Protein AF-A0A383A344-F1 (afdb_monomer_lite)

Secondary structure (DSSP, 8-state):
---SSSPPPPHHHHHHTT--SS--TTHHHHHHHHHHHHH--

Foldseek 3Di:
DPDPDDDQDDPVVCVVVVHPSDDDPCNVVVVVVVVVVVVVD

pLDDT: mean 78.77, std 10.03, range [48.56, 90.0]

Radius of gyration: 14.03 Å; chains: 1; bounding box: 27×24×39 Å

Structure (mmCIF, N/CA/C/O backbone):
data_AF-A0A383A344-F1
#
_entry.id   AF-A0A383A344-F1
#
loop_
_atom_site.group_PDB
_atom_site.id
_atom_site.type_symbol
_atom_site.label_atom_id
_atom_site.label_alt_id
_atom_site.label_comp_id
_atom_site.label_asym_id
_atom_site.label_entity_id
_atom_site.label_seq_id
_atom_site.pdbx_PDB_ins_code
_atom_site.Cartn_x
_atom_site.Cartn_y
_atom_site.Cartn_z
_atom_site.occupancy
_atom_site.B_iso_or_equiv
_atom_site.auth_seq_id
_atom_site.auth_comp_id
_atom_site.auth_asym_id
_atom_site.auth_atom_id
_atom_site.pdbx_PDB_model_num
ATOM 1 N N . MET A 1 1 ? 17.104 11.537 -15.897 1.00 48.56 1 MET A N 1
ATOM 2 C CA . MET A 1 1 ? 16.636 10.145 -16.047 1.00 48.56 1 MET A CA 1
ATOM 3 C C . MET A 1 1 ? 15.138 10.157 -15.801 1.00 48.56 1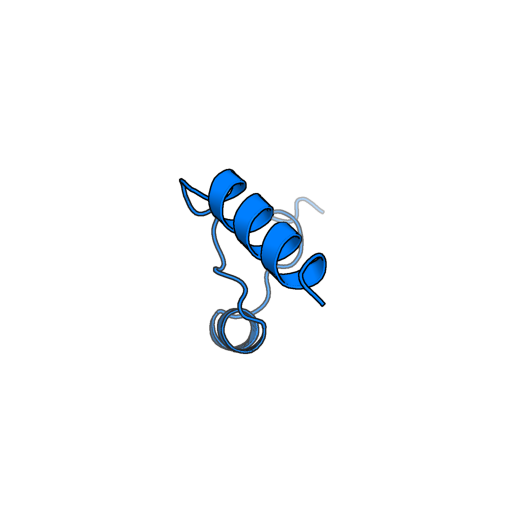 MET A C 1
ATOM 5 O O . MET A 1 1 ? 14.736 10.385 -14.671 1.00 48.56 1 MET A O 1
ATOM 9 N N . ALA A 1 2 ? 14.327 10.036 -16.852 1.00 54.69 2 ALA A N 1
ATOM 10 C CA . ALA A 1 2 ? 12.892 9.814 -16.703 1.00 54.69 2 ALA A CA 1
ATOM 11 C C . ALA A 1 2 ? 12.706 8.315 -16.430 1.00 54.69 2 ALA A C 1
ATOM 13 O O . ALA A 1 2 ? 12.625 7.523 -17.360 1.00 54.69 2 ALA A O 1
ATOM 14 N N . GLY A 1 3 ? 12.831 7.917 -15.164 1.00 59.47 3 GLY A N 1
ATOM 15 C CA . GLY A 1 3 ? 12.532 6.553 -14.734 1.00 59.47 3 GLY A CA 1
ATOM 16 C C . GLY A 1 3 ? 11.041 6.447 -14.448 1.00 59.47 3 GLY A C 1
ATOM 17 O O . GLY A 1 3 ? 10.489 7.362 -13.839 1.00 59.47 3 GLY A O 1
ATOM 18 N N . ASP A 1 4 ? 10.420 5.353 -14.881 1.00 69.12 4 ASP A N 1
ATOM 19 C CA . ASP A 1 4 ? 8.977 5.043 -14.853 1.00 69.12 4 ASP A CA 1
ATOM 20 C C . ASP A 1 4 ? 8.358 4.920 -13.434 1.00 69.12 4 ASP A C 1
ATOM 22 O O . ASP A 1 4 ? 7.357 4.247 -13.212 1.00 69.12 4 ASP A O 1
ATOM 26 N N . GLY A 1 5 ? 8.957 5.573 -12.438 1.00 67.94 5 GLY A N 1
ATOM 27 C CA . GLY A 1 5 ? 8.575 5.513 -11.035 1.00 67.94 5 GLY A CA 1
ATOM 28 C C . GLY A 1 5 ? 9.599 4.784 -10.159 1.00 67.94 5 GLY A C 1
ATOM 29 O O . GLY A 1 5 ? 10.698 4.442 -10.608 1.00 67.94 5 GLY A O 1
ATOM 30 N N . PRO A 1 6 ? 9.277 4.599 -8.868 1.00 75.88 6 PRO A N 1
ATOM 31 C CA . PRO A 1 6 ? 10.119 3.852 -7.942 1.00 75.88 6 PRO A CA 1
ATOM 32 C C . PRO A 1 6 ? 10.306 2.402 -8.406 1.00 75.88 6 PRO A C 1
ATOM 34 O O . PRO A 1 6 ? 9.440 1.825 -9.062 1.00 75.88 6 PRO A O 1
ATOM 37 N N . PHE A 1 7 ? 11.436 1.800 -8.030 1.00 79.06 7 PHE A N 1
ATOM 38 C CA . PHE A 1 7 ? 11.726 0.396 -8.317 1.00 79.06 7 PHE A CA 1
ATOM 39 C C . PHE A 1 7 ? 10.601 -0.512 -7.790 1.00 79.06 7 PHE A C 1
ATOM 41 O O . PHE A 1 7 ? 10.328 -0.536 -6.588 1.00 79.06 7 PHE A O 1
ATOM 48 N N . LYS A 1 8 ? 9.963 -1.270 -8.690 1.00 76.50 8 LYS A N 1
ATOM 49 C CA . LYS A 1 8 ? 8.988 -2.312 -8.353 1.00 76.50 8 LYS A CA 1
ATOM 50 C C . LYS A 1 8 ? 9.683 -3.672 -8.449 1.00 76.50 8 LYS A C 1
ATOM 52 O O . LYS A 1 8 ? 10.189 -4.029 -9.509 1.00 76.50 8 LYS A O 1
ATOM 57 N N . ALA A 1 9 ? 9.732 -4.407 -7.338 1.00 82.31 9 ALA A N 1
ATOM 58 C CA . ALA A 1 9 ? 10.265 -5.768 -7.314 1.00 82.31 9 ALA A CA 1
ATOM 59 C C . ALA A 1 9 ? 9.400 -6.723 -8.159 1.00 82.31 9 ALA A C 1
ATOM 61 O O . ALA A 1 9 ? 8.216 -6.461 -8.369 1.00 82.31 9 ALA A O 1
ATOM 62 N N . SER A 1 10 ? 9.983 -7.835 -8.614 1.00 86.19 10 SER A N 1
ATOM 63 C CA . SER A 1 10 ? 9.274 -8.878 -9.367 1.00 86.19 10 SER A CA 1
ATOM 64 C C . SER A 1 10 ? 8.072 -9.421 -8.592 1.00 86.19 10 SER A C 1
ATOM 66 O O . SER A 1 10 ? 8.137 -9.534 -7.369 1.00 86.19 10 SER A O 1
ATOM 68 N N . SER A 1 11 ? 7.020 -9.839 -9.300 1.00 83.31 11 SER A N 1
ATOM 69 C CA . SER A 1 11 ? 5.781 -10.370 -8.709 1.00 83.31 11 SER A CA 1
ATOM 70 C C . SER A 1 11 ? 6.031 -11.496 -7.700 1.00 83.31 11 SER A C 1
ATOM 72 O O . SER A 1 11 ? 5.420 -11.511 -6.641 1.00 83.31 11 SER A O 1
ATOM 74 N N . GLU A 1 12 ? 6.999 -12.374 -7.979 1.00 86.44 12 GLU A N 1
ATOM 75 C CA . GLU A 1 12 ? 7.402 -13.465 -7.081 1.00 86.44 12 GLU A CA 1
ATOM 76 C C . GLU A 1 12 ? 7.948 -12.959 -5.733 1.00 86.44 12 GLU A C 1
ATOM 78 O O . GLU A 1 12 ? 7.585 -13.464 -4.674 1.00 86.44 12 GLU A O 1
ATOM 83 N N . ILE A 1 13 ? 8.766 -11.902 -5.755 1.00 85.56 13 ILE A N 1
ATOM 84 C CA . ILE A 1 13 ? 9.305 -11.273 -4.540 1.00 85.56 13 ILE A CA 1
ATOM 85 C C . ILE A 1 13 ? 8.194 -10.523 -3.799 1.00 85.56 13 ILE A C 1
ATOM 87 O O . ILE A 1 13 ? 8.149 -10.525 -2.570 1.00 85.56 13 ILE A O 1
ATOM 91 N N . GLN A 1 14 ? 7.285 -9.880 -4.533 1.00 84.44 14 GLN A N 1
ATOM 92 C CA . GLN A 1 14 ? 6.148 -9.176 -3.942 1.00 84.44 14 GLN A CA 1
ATOM 93 C C . GLN A 1 14 ? 5.206 -10.146 -3.218 1.00 84.44 14 GLN A C 1
ATOM 95 O O . GLN A 1 14 ? 4.841 -9.878 -2.076 1.00 84.44 14 GLN A O 1
ATOM 100 N N . GLU A 1 15 ? 4.896 -11.296 -3.818 1.00 83.06 15 GLU A N 1
ATOM 101 C CA . GLU A 1 15 ? 4.052 -12.330 -3.211 1.00 83.06 15 GLU A CA 1
ATOM 102 C C . GLU A 1 15 ? 4.687 -12.919 -1.941 1.00 83.06 15 GLU A C 1
ATOM 104 O O . GLU A 1 15 ? 4.025 -13.001 -0.907 1.00 83.06 15 GLU A O 1
ATOM 109 N N . GLN A 1 16 ? 5.993 -13.219 -1.966 1.00 84.75 16 GLN A N 1
ATOM 110 C CA . GLN A 1 16 ? 6.730 -13.695 -0.783 1.00 84.75 16 GLN A CA 1
ATOM 111 C C . GLN A 1 16 ? 6.714 -12.698 0.384 1.00 84.75 16 GLN A C 1
ATOM 113 O O . GLN A 1 16 ? 6.704 -13.102 1.546 1.00 84.75 16 GLN A O 1
ATOM 118 N N . LEU A 1 17 ? 6.706 -11.397 0.088 1.00 80.56 17 LEU A N 1
ATOM 119 C CA . LEU A 1 17 ? 6.629 -10.330 1.088 1.00 80.56 17 LEU A CA 1
ATOM 120 C C . LEU A 1 17 ? 5.186 -10.000 1.505 1.00 80.56 17 LEU A C 1
ATOM 122 O O . LEU A 1 17 ? 4.984 -9.125 2.348 1.00 80.56 17 LEU A O 1
ATOM 126 N N . GLY A 1 18 ? 4.182 -10.654 0.910 1.00 76.44 18 GLY A N 1
ATOM 127 C CA . GLY A 1 18 ? 2.770 -10.336 1.123 1.00 76.44 18 GLY A CA 1
ATOM 128 C C . GLY A 1 18 ? 2.363 -8.970 0.560 1.00 76.44 18 GLY A C 1
ATOM 129 O O . GLY A 1 18 ? 1.373 -8.387 1.002 1.00 76.44 18 GLY A O 1
ATOM 130 N N . PHE A 1 19 ? 3.130 -8.435 -0.393 1.00 80.56 19 PHE A N 1
ATOM 131 C CA . PHE A 1 19 ? 2.822 -7.187 -1.075 1.00 80.56 19 PHE A CA 1
ATOM 132 C C . PHE A 1 19 ? 1.962 -7.459 -2.316 1.00 80.56 19 PHE A C 1
ATOM 134 O O . PHE A 1 19 ? 2.413 -8.141 -3.232 1.00 80.56 19 PHE A O 1
ATOM 141 N N . PRO A 1 20 ? 0.765 -6.861 -2.423 1.00 72.12 20 PRO A N 1
ATOM 142 C CA . PRO A 1 20 ? -0.172 -7.146 -3.511 1.00 72.12 20 PRO A CA 1
ATOM 143 C C . PRO A 1 20 ? 0.260 -6.609 -4.888 1.00 72.12 20 PRO A C 1
ATOM 145 O O . PRO A 1 20 ? -0.483 -6.746 -5.851 1.00 72.12 20 PRO A O 1
ATOM 148 N N . GLY A 1 21 ? 1.425 -5.957 -5.004 1.00 75.31 21 GLY A N 1
ATOM 149 C CA . GLY A 1 21 ? 1.955 -5.395 -6.258 1.00 75.31 21 GLY A CA 1
ATOM 150 C C . GLY A 1 21 ? 1.196 -4.178 -6.811 1.00 75.31 21 GLY A C 1
ATOM 151 O O . GLY A 1 21 ? 1.789 -3.344 -7.509 1.00 75.31 21 GLY A O 1
ATOM 152 N N . GLU A 1 22 ? -0.076 -4.033 -6.442 1.00 77.56 22 GLU A N 1
ATOM 153 C CA . GLU A 1 22 ? -0.997 -2.953 -6.785 1.00 77.56 22 GLU A CA 1
ATOM 154 C C . GLU A 1 22 ? -1.820 -2.512 -5.566 1.00 77.56 22 GLU A C 1
ATOM 156 O O . GLU A 1 22 ? -1.923 -3.206 -4.552 1.00 77.56 22 GLU A O 1
ATOM 161 N N . LYS A 1 23 ? -2.401 -1.311 -5.650 1.00 75.75 23 LYS A N 1
ATOM 162 C CA . LYS A 1 23 ? -3.256 -0.774 -4.592 1.00 75.75 23 LYS A CA 1
ATOM 163 C C . LYS A 1 23 ? -4.600 -1.504 -4.613 1.00 75.75 23 LYS A C 1
ATOM 165 O O . LYS A 1 23 ? -5.401 -1.279 -5.512 1.00 75.75 23 LYS A O 1
ATOM 170 N N . VAL A 1 24 ? -4.857 -2.327 -3.601 1.00 82.19 24 VAL A N 1
ATOM 171 C CA . VAL A 1 24 ? -6.174 -2.949 -3.391 1.00 82.19 24 VAL A CA 1
ATOM 172 C C . VAL A 1 24 ? -7.231 -1.891 -3.043 1.00 82.19 24 VAL A C 1
ATOM 174 O O . VAL A 1 24 ? -6.941 -0.928 -2.329 1.00 82.19 24 VAL A O 1
ATOM 177 N N . GLU A 1 25 ? -8.465 -2.046 -3.531 1.00 85.31 25 GLU A N 1
ATOM 178 C CA . GLU A 1 25 ? -9.552 -1.071 -3.310 1.00 85.31 25 GLU A CA 1
ATOM 179 C C . GLU A 1 25 ? -9.863 -0.864 -1.820 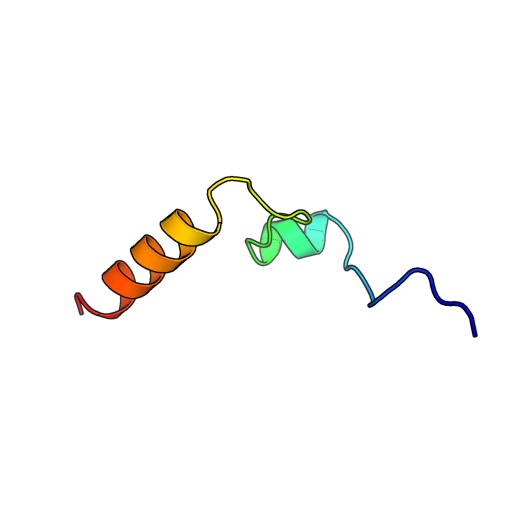1.00 85.31 25 GLU A C 1
ATOM 181 O O . GLU A 1 25 ? -10.063 0.261 -1.365 1.00 85.31 25 GLU A O 1
ATOM 186 N N . ASN A 1 26 ? -9.810 -1.937 -1.033 1.00 86.81 26 ASN A N 1
ATOM 187 C CA . ASN A 1 26 ? -10.074 -1.950 0.404 1.00 86.81 26 ASN A CA 1
ATOM 188 C C . ASN A 1 26 ? -8.814 -1.747 1.273 1.00 86.81 26 ASN A C 1
ATOM 190 O O . ASN A 1 26 ? -8.826 -2.112 2.449 1.00 86.81 26 ASN A O 1
ATOM 194 N N . TRP A 1 27 ? -7.734 -1.160 0.737 1.00 86.56 27 TRP A N 1
ATOM 195 C CA . TRP A 1 27 ? -6.439 -1.009 1.433 1.00 86.56 27 TRP A CA 1
ATOM 196 C C . TRP A 1 27 ? -6.553 -0.386 2.832 1.00 86.56 27 TRP A C 1
ATOM 198 O O . TRP A 1 27 ? -5.824 -0.768 3.744 1.00 86.56 27 TRP A O 1
ATOM 208 N N 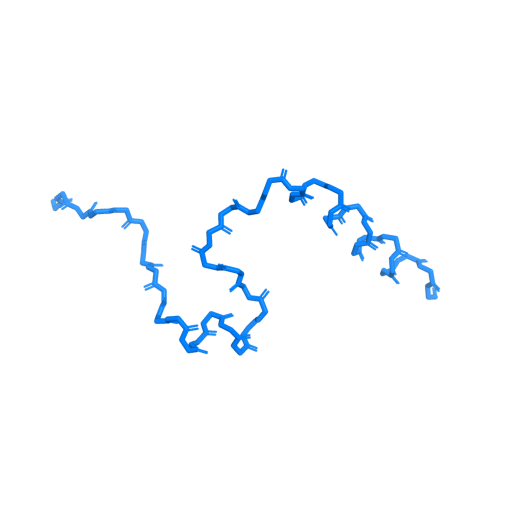. GLN A 1 28 ? -7.482 0.555 3.011 1.00 87.50 28 GLN A N 1
ATOM 209 C CA . GLN A 1 28 ? -7.692 1.233 4.285 1.00 87.50 28 GLN A CA 1
ATOM 210 C C . GLN A 1 28 ? -8.271 0.287 5.343 1.00 87.50 28 GLN A C 1
ATOM 212 O O . GLN A 1 28 ? -7.815 0.297 6.483 1.00 87.50 28 GLN A O 1
ATOM 217 N N . GLN A 1 29 ? -9.235 -0.556 4.963 1.00 88.69 29 GLN A N 1
ATOM 218 C CA . GLN A 1 29 ? -9.817 -1.549 5.865 1.00 88.69 29 GLN A CA 1
ATOM 219 C C . GLN A 1 29 ? -8.770 -2.595 6.257 1.00 88.69 29 GLN A C 1
ATOM 221 O O . GLN A 1 29 ? -8.597 -2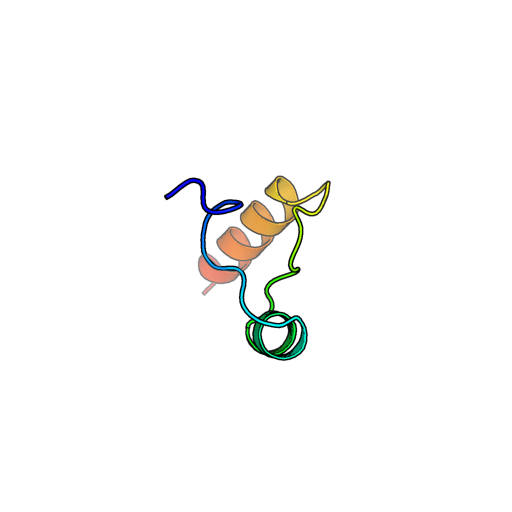.866 7.441 1.00 88.69 29 GLN A O 1
ATOM 226 N N . VAL A 1 30 ? -8.003 -3.089 5.279 1.00 85.81 30 VAL A N 1
ATOM 227 C CA . VAL A 1 30 ? -6.912 -4.050 5.510 1.00 85.81 30 VAL A CA 1
ATOM 228 C C . VAL A 1 30 ? -5.872 -3.481 6.480 1.00 85.81 30 VAL A C 1
ATOM 230 O O . VAL A 1 30 ? -5.412 -4.182 7.379 1.00 85.81 30 VAL A O 1
ATOM 233 N N . ALA A 1 31 ? -5.521 -2.198 6.345 1.00 85.75 31 ALA A N 1
ATOM 234 C CA . ALA A 1 31 ? -4.604 -1.536 7.271 1.00 85.75 31 ALA A CA 1
ATOM 235 C C . ALA A 1 31 ? -5.173 -1.465 8.700 1.00 85.75 31 ALA A C 1
ATOM 237 O O . ALA A 1 31 ? -4.455 -1.748 9.658 1.00 85.75 31 ALA A O 1
ATOM 238 N N . ILE A 1 32 ? -6.459 -1.127 8.850 1.00 90.00 32 ILE A N 1
ATOM 239 C CA . ILE A 1 32 ? -7.138 -1.079 10.155 1.00 90.00 32 ILE A CA 1
ATOM 240 C C . ILE A 1 32 ? -7.166 -2.465 10.811 1.00 90.00 32 ILE A C 1
ATOM 242 O O . ILE A 1 32 ? -6.820 -2.586 11.985 1.00 90.00 32 ILE A O 1
ATOM 246 N N . GLU A 1 33 ? -7.512 -3.512 10.061 1.00 88.88 33 GLU A N 1
ATOM 247 C CA . GLU A 1 33 ? -7.535 -4.895 10.556 1.00 88.88 33 GLU A CA 1
ATOM 248 C C . GLU A 1 33 ? -6.149 -5.355 11.024 1.00 88.88 33 GLU A C 1
ATOM 250 O O . GLU A 1 33 ? -6.016 -5.910 12.115 1.00 88.88 33 GLU A O 1
ATOM 255 N N . LYS A 1 34 ? -5.097 -5.055 10.251 1.00 84.81 34 LYS A N 1
ATOM 256 C CA . LYS A 1 34 ? -3.713 -5.384 10.627 1.00 84.81 34 LYS A CA 1
ATOM 257 C C . LYS A 1 34 ? -3.255 -4.662 11.892 1.00 84.81 34 LYS A C 1
ATOM 259 O O . LYS A 1 34 ? -2.586 -5.275 12.722 1.00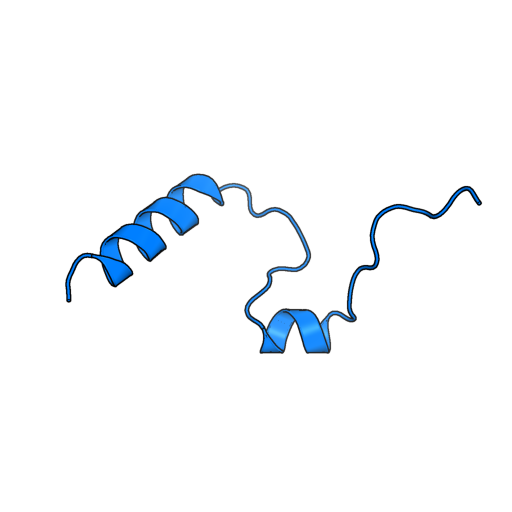 84.81 34 LYS A O 1
ATOM 264 N N . MET A 1 35 ? -3.629 -3.394 12.066 1.00 85.56 35 MET A N 1
ATOM 265 C CA . MET A 1 35 ? -3.338 -2.640 13.294 1.00 85.56 35 MET A CA 1
ATOM 266 C C . MET A 1 35 ? -4.095 -3.197 14.511 1.00 85.56 35 MET A C 1
ATOM 268 O O . MET A 1 35 ? -3.540 -3.274 15.610 1.00 85.56 35 MET A O 1
ATOM 272 N N . ALA A 1 36 ? -5.349 -3.618 14.327 1.00 87.44 36 ALA A N 1
ATOM 273 C CA . ALA A 1 36 ? -6.135 -4.255 15.383 1.00 87.44 36 ALA A CA 1
ATOM 274 C C . ALA A 1 36 ? -5.520 -5.600 15.818 1.00 87.44 36 ALA A C 1
ATOM 276 O O . ALA A 1 36 ? -5.396 -5.855 17.015 1.00 87.44 36 ALA A O 1
ATOM 277 N N . GLU A 1 37 ? -5.048 -6.410 14.862 1.00 83.69 37 GLU A N 1
ATOM 278 C CA . GLU A 1 37 ? -4.315 -7.661 15.121 1.00 83.69 37 GLU A CA 1
ATOM 279 C C . GLU A 1 37 ? -3.035 -7.419 15.941 1.00 83.69 37 GLU A C 1
ATOM 281 O O . GLU A 1 37 ? -2.733 -8.181 16.858 1.00 83.69 37 GLU A O 1
ATOM 286 N N . THR A 1 38 ? -2.307 -6.329 15.672 1.00 79.88 38 THR A N 1
ATOM 287 C CA . THR A 1 38 ? -1.074 -5.993 16.413 1.00 79.88 38 THR A CA 1
ATOM 288 C C . THR A 1 38 ? -1.337 -5.473 17.823 1.00 79.88 38 THR A C 1
ATOM 290 O O . THR A 1 38 ? -0.495 -5.652 18.700 1.00 79.88 38 THR A O 1
ATOM 293 N N . THR A 1 39 ? -2.487 -4.835 18.049 1.00 75.31 39 THR A N 1
ATOM 294 C CA . THR A 1 39 ? -2.840 -4.236 19.347 1.00 75.31 39 THR A CA 1
ATOM 295 C C . THR A 1 39 ? -3.496 -5.246 20.295 1.00 75.31 39 THR A C 1
ATOM 297 O O . THR A 1 39 ? -3.478 -5.056 21.505 1.00 75.31 39 THR A O 1
ATOM 300 N N . SER A 1 40 ? -4.051 -6.344 19.775 1.00 67.06 40 SER A N 1
ATOM 301 C CA . SER A 1 40 ? -4.743 -7.371 20.567 1.00 67.06 40 SER A CA 1
ATOM 302 C C . SER A 1 40 ? -3.806 -8.407 21.224 1.00 67.06 40 SER A C 1
ATOM 304 O O . SER A 1 40 ? -4.234 -9.539 21.472 1.00 67.06 40 SER A O 1
ATOM 306 N N . LYS A 1 41 ? -2.541 -8.054 21.488 1.00 52.94 41 LYS A N 1
ATOM 307 C CA . LYS A 1 41 ? -1.521 -8.941 22.074 1.00 52.94 41 LYS A CA 1
ATOM 308 C C . LYS A 1 41 ? -1.169 -8.581 23.510 1.00 52.94 41 LYS A C 1
ATOM 310 O O . LYS A 1 41 ? -1.082 -7.373 23.812 1.00 52.94 41 LYS A O 1
#

Organism: NCBI:txid408172

Sequence (41 aa):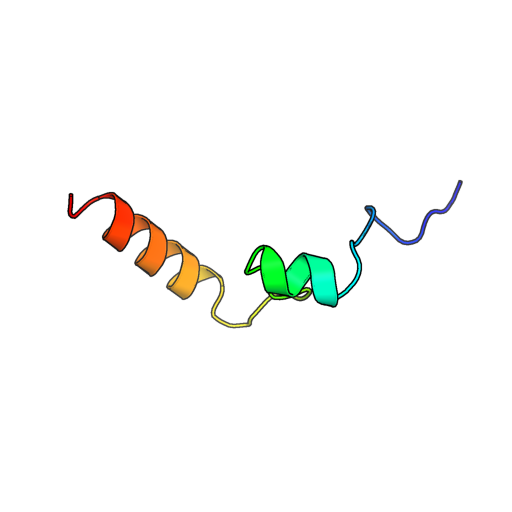
MAGDGPFKASSEIQEQLGFPGEKVENWQQVAIEKMAETTSK